Protein AF-A0A1Q5A1C8-F1 (afdb_monomer)

Sequence (62 aa):
MKRVTELVQAAGYPDSVDTIRRRVDSGEFGARGRDWYRSETGYRYVAPAAVEEFIRKRREAQ

Secondary structure (DSSP, 8-state):
-HHHHHHHHHTT----HHHHHHHHHTTTT--BTTTEEE-TTS-EEE-HHHHHHHHHHHHHT-

pLDDT: mean 91.93, std 4.08, range [69.12, 95.94]

Solvent-accessible surface area (backbone atoms only — not comparable to full-atom values): 3625 Å² total; per-residue (Å²): 91,69,71,59,34,53,53,43,36,75,73,74,39,90,57,50,67,69,52,51,50,51,39,47,76,71,40,63,35,45,50,80,80,77,23,26,46,71,48,94,90,68,48,57,50,68,40,68,68,25,54,52,51,37,54,50,54,55,62,74,72,109

Radius of gyration: 10.9 Å; Cα contacts (8 Å, |Δi|>4): 62; chains: 1; bounding box: 31×19×26 Å

Foldseek 3Di:
DVVLCVLCVVLVHNDDPVRVVVCVVVQLLHDEPPQWHADPVGDIDGHPVSSVVSSVVVVVVD

Nearest PDB structures (foldseek):
  4u55-assembly2_c9  TM=4.778E-01  e=2.592E+00  Saccharomyces cerevisiae S288C
  6zj3-assembly1_SX  TM=4.380E-01  e=2.774E+00  Euglena gracilis
  4a0c-assembly2_B  TM=3.600E-01  e=6.724E+00  Homo sapiens
  6pxk-assembly2_L  TM=2.710E-01  e=7.198E+00  Escherichia coli
  6pxk-assembly2_H  TM=2.624E-01  e=8.830E+00  Escherichia coli

Structure (mmCIF, N/CA/C/O backbone):
data_AF-A0A1Q5A1C8-F1
#
_entry.id   AF-A0A1Q5A1C8-F1
#
loop_
_atom_site.group_PDB
_atom_site.id
_atom_site.type_symbol
_atom_site.label_atom_id
_atom_site.label_alt_id
_atom_site.label_comp_id
_atom_site.label_asym_id
_atom_site.label_entity_id
_atom_site.label_seq_id
_atom_site.pdbx_PDB_ins_code
_atom_site.Cartn_x
_atom_site.Cartn_y
_atom_site.Cartn_z
_atom_site.occupancy
_atom_site.B_iso_or_equiv
_atom_site.auth_seq_id
_atom_site.auth_comp_id
_atom_site.auth_asym_id
_atom_site.auth_atom_id
_atom_site.pdbx_PDB_model_num
ATOM 1 N N . MET A 1 1 ? 10.018 -2.645 2.109 1.00 80.44 1 MET A N 1
ATOM 2 C CA . MET A 1 1 ? 8.708 -2.859 2.770 1.00 80.44 1 MET A CA 1
ATOM 3 C C . MET A 1 1 ? 8.581 -2.263 4.168 1.00 80.44 1 MET A C 1
ATOM 5 O O . MET A 1 1 ? 7.494 -1.792 4.473 1.00 80.44 1 MET A O 1
ATOM 9 N N . LYS A 1 2 ? 9.648 -2.219 4.987 1.00 81.12 2 LYS A N 1
ATOM 10 C CA . LYS A 1 2 ? 9.612 -1.596 6.327 1.00 81.12 2 LYS A CA 1
ATOM 11 C C . LYS A 1 2 ? 9.035 -0.166 6.303 1.00 81.12 2 LYS A C 1
ATOM 13 O O . LYS A 1 2 ? 8.007 0.060 6.921 1.00 81.12 2 LYS A O 1
ATOM 18 N N . ARG A 1 3 ? 9.555 0.700 5.422 1.00 87.31 3 ARG A N 1
ATOM 19 C CA . ARG A 1 3 ? 9.063 2.079 5.224 1.00 87.31 3 ARG A CA 1
ATOM 20 C C . ARG A 1 3 ? 7.568 2.191 4.902 1.00 87.31 3 ARG A C 1
ATOM 22 O O . ARG A 1 3 ? 6.891 3.050 5.441 1.00 87.31 3 ARG A O 1
ATOM 29 N N . VAL A 1 4 ? 7.043 1.327 4.030 1.00 90.75 4 VAL A N 1
ATOM 30 C CA . VAL A 1 4 ? 5.606 1.327 3.682 1.00 90.75 4 VAL A CA 1
ATOM 31 C C . VAL A 1 4 ? 4.769 0.947 4.902 1.00 90.75 4 VAL A C 1
ATOM 33 O O . VAL A 1 4 ? 3.750 1.567 5.171 1.00 90.75 4 VAL A O 1
ATOM 36 N N . THR A 1 5 ? 5.234 -0.047 5.660 1.00 92.44 5 THR A N 1
ATOM 37 C CA . THR A 1 5 ? 4.558 -0.510 6.879 1.00 92.44 5 THR A CA 1
ATOM 38 C C . THR A 1 5 ? 4.546 0.591 7.941 1.00 92.44 5 THR A C 1
ATOM 40 O O . THR A 1 5 ? 3.500 0.855 8.516 1.00 92.44 5 THR A O 1
ATOM 43 N N . GLU A 1 6 ? 5.667 1.292 8.133 1.00 92.75 6 GLU A N 1
ATOM 44 C CA . GLU A 1 6 ? 5.778 2.431 9.056 1.00 92.75 6 GLU A CA 1
ATOM 45 C C . GLU A 1 6 ? 4.805 3.563 8.694 1.00 92.75 6 GLU A C 1
ATOM 47 O O . GLU A 1 6 ? 4.126 4.085 9.572 1.00 92.75 6 GLU A O 1
ATOM 52 N N . LEU A 1 7 ? 4.675 3.902 7.406 1.00 93.25 7 LEU A N 1
ATOM 53 C CA . LEU A 1 7 ? 3.740 4.936 6.943 1.00 93.25 7 LEU A CA 1
ATOM 54 C C . LEU A 1 7 ? 2.273 4.540 7.147 1.00 93.25 7 LEU A C 1
ATOM 56 O O . LEU A 1 7 ? 1.470 5.355 7.596 1.00 93.25 7 LEU A O 1
ATOM 60 N N . VAL A 1 8 ? 1.918 3.289 6.842 1.00 92.25 8 VAL A N 1
ATOM 61 C CA . VAL A 1 8 ? 0.549 2.789 7.039 1.00 92.25 8 VAL A CA 1
ATOM 62 C C . VAL A 1 8 ? 0.205 2.733 8.533 1.00 92.25 8 VAL A C 1
ATOM 64 O O . VAL A 1 8 ? -0.862 3.196 8.928 1.00 92.25 8 VAL A O 1
ATOM 67 N N . GLN A 1 9 ? 1.129 2.272 9.379 1.00 93.44 9 GLN A N 1
ATOM 68 C CA . GLN A 1 9 ? 0.949 2.264 10.835 1.00 93.44 9 GLN A CA 1
ATOM 69 C C . GLN A 1 9 ? 0.840 3.673 11.420 1.00 93.44 9 GLN A C 1
ATOM 71 O O . GLN A 1 9 ? -0.050 3.922 12.231 1.00 93.44 9 GLN A O 1
ATOM 76 N N . ALA A 1 10 ? 1.668 4.615 10.961 1.00 92.56 10 ALA A N 1
ATOM 77 C CA . ALA A 1 10 ? 1.577 6.019 11.358 1.00 92.56 10 ALA A CA 1
ATOM 78 C C . ALA A 1 10 ? 0.233 6.662 10.970 1.00 92.56 10 ALA A C 1
ATOM 80 O O . ALA A 1 10 ? -0.226 7.582 11.641 1.00 92.56 10 ALA A O 1
ATOM 81 N N . ALA A 1 11 ? -0.432 6.158 9.926 1.00 91.38 11 ALA A N 1
ATOM 82 C CA . ALA A 1 11 ? -1.772 6.587 9.535 1.00 91.38 11 ALA A CA 1
ATOM 83 C C . ALA A 1 11 ? -2.907 5.969 10.379 1.00 91.38 11 ALA A C 1
ATOM 85 O O . ALA A 1 11 ? -4.073 6.221 10.079 1.00 91.38 11 ALA A O 1
ATOM 86 N N . GLY A 1 12 ? -2.585 5.193 11.422 1.00 92.94 12 GLY A N 1
ATOM 87 C CA . GLY A 1 12 ? -3.554 4.569 12.332 1.00 92.94 12 GLY A CA 1
ATOM 88 C C . GLY A 1 12 ? -3.973 3.153 11.933 1.00 92.94 12 GLY A C 1
ATOM 89 O O . GLY A 1 12 ? -4.923 2.610 12.492 1.00 92.94 12 GLY A O 1
ATOM 90 N N . TYR A 1 13 ? -3.280 2.539 10.973 1.00 91.69 13 TYR A N 1
ATOM 91 C CA . TYR A 1 13 ? -3.622 1.226 10.438 1.00 91.69 13 TYR A CA 1
ATOM 92 C C . TYR A 1 13 ? -2.590 0.168 10.866 1.00 91.69 13 TYR A C 1
ATOM 94 O O . TYR A 1 13 ? -1.485 0.148 10.318 1.00 91.69 13 TYR A O 1
ATOM 102 N N . PRO A 1 14 ? -2.910 -0.726 11.826 1.00 91.69 14 PRO A N 1
ATOM 103 C CA . PRO A 1 14 ? -1.954 -1.657 12.435 1.00 91.69 14 PRO A CA 1
ATOM 104 C C . PRO A 1 14 ? -1.650 -2.874 11.540 1.00 91.69 14 PRO A C 1
ATOM 106 O O . PRO A 1 14 ? -1.712 -4.028 11.963 1.00 91.69 14 PRO A O 1
ATOM 109 N N . ASP A 1 15 ? -1.337 -2.637 10.270 1.00 92.19 15 ASP A N 1
ATOM 110 C CA . ASP A 1 15 ? -1.022 -3.685 9.312 1.00 92.19 15 ASP A CA 1
ATOM 111 C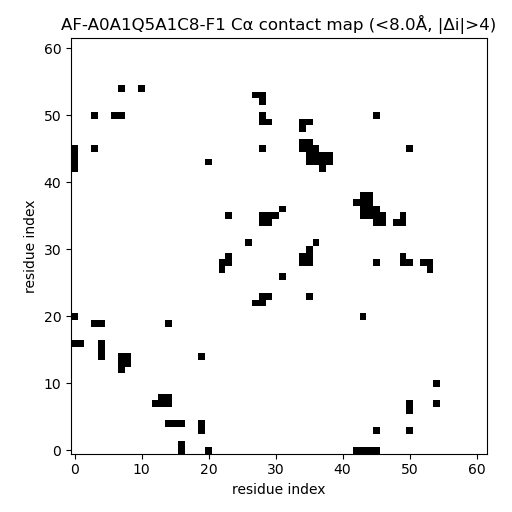 C . ASP A 1 15 ? 0.395 -4.219 9.527 1.00 92.19 15 ASP A C 1
ATOM 113 O O . ASP A 1 15 ? 1.365 -3.469 9.674 1.00 92.19 15 ASP A O 1
ATOM 117 N N . SER A 1 16 ? 0.524 -5.545 9.512 1.00 93.44 16 SER A N 1
ATOM 118 C CA . SER A 1 16 ? 1.816 -6.224 9.516 1.00 93.44 16 SER A CA 1
ATOM 119 C C . SER A 1 16 ? 2.458 -6.195 8.125 1.00 93.44 16 SER A C 1
ATOM 121 O O . SER A 1 16 ? 1.786 -6.014 7.107 1.00 93.44 16 SER A O 1
ATOM 123 N N . VAL A 1 17 ? 3.769 -6.446 8.058 1.00 91.75 17 VAL A N 1
ATOM 124 C CA . VAL A 1 17 ? 4.506 -6.517 6.783 1.00 91.75 17 VAL A CA 1
ATOM 125 C C . VAL A 1 17 ? 3.879 -7.538 5.824 1.00 91.75 17 VAL A C 1
ATOM 127 O O . VAL A 1 17 ? 3.781 -7.269 4.627 1.00 91.75 17 VAL A O 1
ATOM 130 N N . ASP A 1 18 ? 3.438 -8.694 6.325 1.00 92.19 18 ASP A N 1
ATOM 131 C CA . ASP A 1 18 ? 2.810 -9.730 5.499 1.00 92.19 18 ASP A CA 1
ATOM 132 C C . ASP A 1 18 ? 1.421 -9.338 5.004 1.00 92.19 18 ASP A C 1
ATOM 134 O O . ASP A 1 18 ? 1.071 -9.664 3.868 1.00 92.19 18 ASP A O 1
ATOM 138 N N . THR A 1 19 ? 0.657 -8.582 5.794 1.00 94.25 19 THR A N 1
ATOM 139 C CA . THR A 1 19 ? -0.594 -7.986 5.318 1.00 94.25 19 THR A CA 1
ATOM 140 C C . THR A 1 19 ? -0.310 -6.995 4.195 1.00 94.25 19 THR A C 1
ATOM 142 O O . THR A 1 19 ? -0.878 -7.132 3.116 1.00 94.25 19 THR A O 1
ATOM 145 N N . ILE A 1 20 ? 0.632 -6.063 4.379 1.00 93.38 20 ILE A N 1
ATOM 146 C CA . ILE A 1 20 ? 1.005 -5.095 3.334 1.00 93.38 20 ILE A CA 1
ATOM 147 C C . ILE A 1 20 ? 1.471 -5.803 2.056 1.00 93.38 20 ILE A C 1
ATOM 149 O O . ILE A 1 20 ? 1.079 -5.409 0.962 1.00 93.38 20 ILE A O 1
ATOM 153 N N . ARG A 1 21 ? 2.255 -6.884 2.165 1.00 92.75 21 ARG A N 1
ATOM 154 C CA . ARG A 1 21 ? 2.656 -7.695 1.002 1.00 92.75 21 ARG A CA 1
ATOM 155 C C . ARG A 1 21 ? 1.451 -8.260 0.256 1.00 92.75 21 ARG A C 1
ATOM 157 O O . ARG A 1 21 ? 1.381 -8.081 -0.954 1.00 92.75 21 ARG A O 1
ATOM 164 N N . ARG A 1 22 ? 0.504 -8.880 0.969 1.00 93.69 22 ARG A N 1
ATOM 165 C CA . ARG A 1 22 ? -0.721 -9.421 0.360 1.00 93.69 22 ARG A CA 1
ATOM 166 C C . ARG A 1 22 ? -1.538 -8.336 -0.331 1.00 93.69 22 ARG A C 1
ATOM 168 O O . ARG A 1 22 ? -1.977 -8.559 -1.448 1.00 93.69 22 ARG A O 1
ATOM 175 N N . ARG A 1 23 ? -1.679 -7.164 0.292 1.00 93.69 23 ARG A N 1
ATOM 176 C CA . ARG A 1 23 ? -2.406 -6.017 -0.275 1.00 93.69 23 ARG A CA 1
ATOM 177 C C . ARG A 1 23 ? -1.745 -5.458 -1.538 1.00 93.69 23 ARG A C 1
ATOM 179 O O . ARG A 1 23 ? -2.418 -5.057 -2.482 1.00 93.69 23 ARG A O 1
ATOM 186 N N . VAL A 1 24 ? -0.412 -5.431 -1.570 1.00 94.00 24 VAL A N 1
ATOM 187 C CA . VAL A 1 24 ? 0.343 -5.055 -2.774 1.00 94.00 24 VAL A CA 1
ATOM 188 C C . VAL A 1 24 ? 0.118 -6.083 -3.881 1.00 94.00 24 VAL A C 1
ATOM 190 O O . VAL A 1 24 ? -0.191 -5.706 -5.007 1.00 94.00 24 VAL A O 1
ATOM 193 N N . ASP A 1 25 ? 0.211 -7.374 -3.554 1.00 92.19 25 ASP A N 1
ATOM 194 C CA . ASP A 1 25 ? -0.008 -8.453 -4.521 1.00 92.19 25 ASP A CA 1
ATOM 195 C C . ASP A 1 25 ? -1.466 -8.517 -5.016 1.00 92.19 25 ASP A C 1
ATOM 197 O O . ASP A 1 25 ? -1.698 -8.890 -6.163 1.00 92.19 25 ASP A O 1
ATOM 201 N N . SER A 1 26 ? -2.442 -8.109 -4.198 1.00 93.06 26 SER A N 1
ATOM 202 C CA . SER A 1 26 ? -3.857 -8.014 -4.581 1.00 93.06 26 SER A CA 1
ATOM 203 C C . SER A 1 26 ? -4.215 -6.724 -5.328 1.00 93.06 26 SER A C 1
ATOM 205 O O . SER A 1 26 ? -5.373 -6.546 -5.697 1.00 93.06 26 SER A O 1
ATOM 207 N N . GLY A 1 27 ? -3.255 -5.819 -5.548 1.00 92.75 27 GLY A N 1
ATOM 208 C CA . GLY A 1 27 ? -3.458 -4.585 -6.315 1.00 92.75 27 GLY A CA 1
ATOM 209 C C . GLY A 1 27 ? -4.072 -3.417 -5.537 1.00 92.75 27 GLY A C 1
ATOM 210 O O . GLY A 1 27 ? -4.443 -2.414 -6.143 1.00 92.75 27 GLY A O 1
ATOM 211 N N . GLU A 1 28 ? -4.151 -3.482 -4.204 1.00 93.25 28 GLU A N 1
ATOM 212 C CA . GLU A 1 28 ? -4.701 -2.372 -3.406 1.00 93.25 28 GLU A CA 1
ATOM 213 C C . GLU A 1 28 ? -3.800 -1.128 -3.411 1.00 93.25 28 GLU A C 1
ATOM 215 O O . GLU A 1 28 ? -4.281 -0.007 -3.261 1.00 93.25 28 GLU A O 1
ATOM 220 N N . PHE A 1 29 ? -2.498 -1.315 -3.639 1.00 93.81 29 PHE A N 1
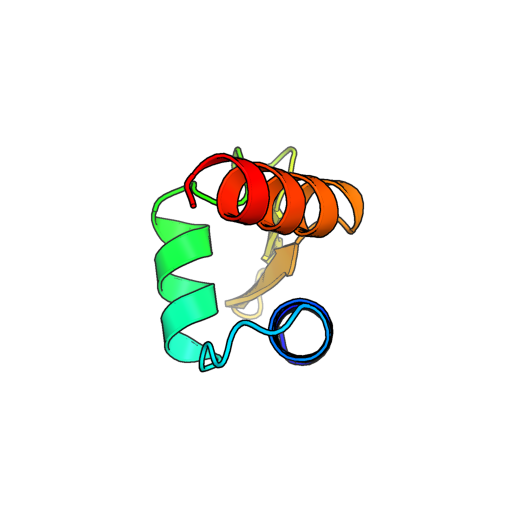ATOM 221 C CA . PHE A 1 29 ? -1.523 -0.236 -3.828 1.00 93.81 29 PHE A CA 1
ATOM 222 C C . PHE A 1 29 ? -1.373 0.168 -5.305 1.00 93.81 29 PHE A C 1
ATOM 224 O O . PHE A 1 29 ? -0.363 0.750 -5.679 1.00 93.81 29 PHE A O 1
ATOM 231 N N . GLY A 1 30 ? -2.338 -0.166 -6.164 1.00 93.44 30 GLY A N 1
ATOM 232 C CA . GLY A 1 30 ? -2.295 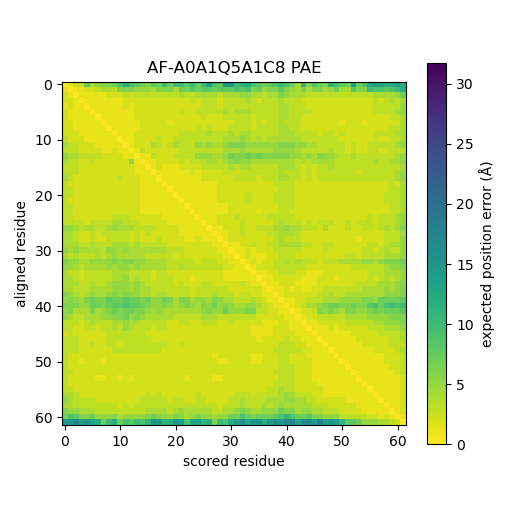0.147 -7.592 1.00 93.44 30 GLY A CA 1
ATOM 233 C C . GLY A 1 30 ? -1.609 -0.921 -8.450 1.00 93.44 30 GLY A C 1
ATOM 234 O O . GLY A 1 30 ? -1.462 -2.084 -8.062 1.00 93.44 30 GLY A O 1
ATOM 235 N N . ALA A 1 31 ? -1.224 -0.531 -9.664 1.00 93.81 31 ALA A N 1
ATOM 236 C CA . ALA A 1 31 ? -0.768 -1.439 -10.706 1.00 93.81 31 ALA A CA 1
ATOM 237 C C . ALA A 1 31 ? 0.739 -1.728 -10.630 1.00 93.81 31 ALA A C 1
ATOM 239 O O . ALA A 1 31 ? 1.571 -0.832 -10.448 1.00 93.81 31 ALA A O 1
ATOM 240 N N . ARG A 1 32 ? 1.110 -2.994 -10.865 1.00 93.38 32 ARG A N 1
ATOM 241 C CA . ARG A 1 32 ? 2.515 -3.398 -11.004 1.00 93.38 32 ARG A CA 1
ATOM 242 C C . ARG A 1 32 ? 3.150 -2.702 -12.213 1.00 93.38 32 ARG A C 1
ATOM 244 O O . ARG A 1 32 ? 2.571 -2.678 -13.291 1.00 93.38 32 ARG A O 1
ATOM 251 N N . GLY A 1 33 ? 4.358 -2.174 -12.038 1.00 91.44 33 GLY A N 1
ATOM 252 C CA . GLY A 1 33 ? 5.108 -1.420 -13.046 1.00 91.44 33 GLY A CA 1
ATOM 253 C C . GLY A 1 33 ? 4.829 0.085 -13.039 1.00 91.44 33 GLY A C 1
ATOM 254 O O . GLY A 1 33 ? 5.658 0.839 -13.535 1.00 91.44 33 GLY A O 1
ATOM 255 N N . ARG A 1 34 ? 3.717 0.529 -12.434 1.00 92.62 34 ARG A N 1
ATOM 256 C CA . ARG A 1 34 ? 3.374 1.949 -12.264 1.00 92.62 34 ARG A CA 1
ATOM 257 C C . ARG A 1 34 ? 3.524 2.389 -10.812 1.00 92.62 34 ARG A C 1
ATOM 259 O O . ARG A 1 34 ? 4.306 3.281 -10.507 1.00 92.62 34 ARG A O 1
ATOM 266 N N . ASP A 1 35 ? 2.781 1.734 -9.929 1.00 94.88 35 ASP A N 1
ATOM 267 C CA . ASP A 1 35 ? 2.620 2.130 -8.530 1.00 94.88 35 ASP A CA 1
ATOM 268 C C . ASP A 1 35 ? 3.515 1.308 -7.600 1.00 94.88 35 ASP A C 1
ATOM 270 O O . ASP A 1 35 ? 3.908 1.747 -6.518 1.00 94.88 35 ASP A O 1
ATOM 274 N N . TRP A 1 36 ? 3.896 0.111 -8.041 1.00 95.06 36 TRP A N 1
ATOM 275 C CA . TRP A 1 36 ? 4.871 -0.7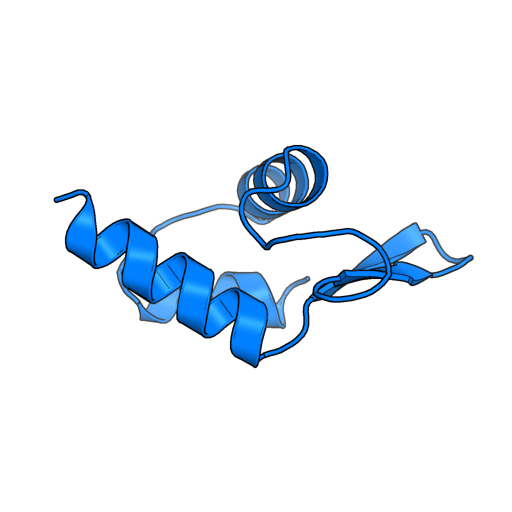18 -7.354 1.00 95.06 36 TRP A CA 1
ATOM 276 C C . TRP A 1 36 ? 5.609 -1.646 -8.318 1.00 95.06 36 TRP A C 1
ATOM 278 O O . TRP A 1 36 ? 5.108 -1.997 -9.384 1.00 95.06 36 TRP A O 1
ATOM 288 N N . TYR A 1 37 ? 6.802 -2.092 -7.938 1.00 93.62 37 TYR A N 1
ATOM 289 C CA . TYR A 1 37 ? 7.560 -3.098 -8.677 1.00 93.62 37 TYR A CA 1
ATOM 290 C C . TYR A 1 37 ? 8.229 -4.099 -7.736 1.00 93.62 37 TYR A C 1
ATOM 292 O O . TYR A 1 37 ? 8.429 -3.850 -6.543 1.00 93.62 37 TYR A O 1
ATOM 300 N N . ARG A 1 38 ? 8.565 -5.266 -8.290 1.00 93.19 38 ARG A N 1
ATOM 3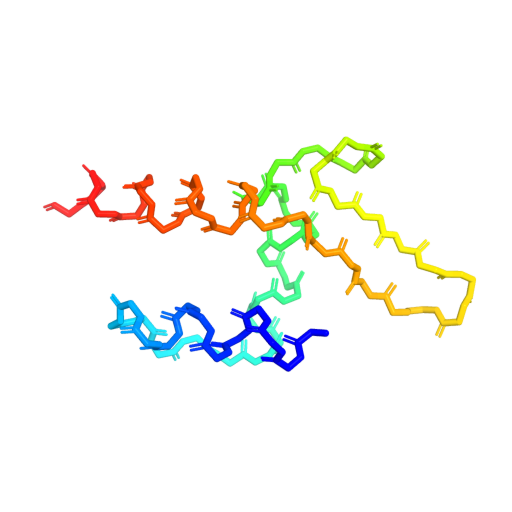01 C CA . ARG A 1 38 ? 9.335 -6.310 -7.612 1.00 93.19 38 ARG A CA 1
ATOM 302 C C . ARG A 1 38 ? 10.749 -6.308 -8.180 1.00 93.19 38 ARG A C 1
ATOM 304 O O . ARG A 1 38 ? 10.891 -6.424 -9.393 1.00 93.19 38 ARG A O 1
ATOM 311 N N . SER A 1 39 ? 11.761 -6.170 -7.329 1.00 90.38 39 SER A N 1
ATOM 312 C CA . SER A 1 39 ? 13.156 -6.332 -7.742 1.00 90.38 39 SER A CA 1
ATOM 313 C C . SER A 1 39 ? 13.476 -7.796 -8.024 1.00 90.38 39 SER A C 1
ATOM 315 O O . SER A 1 39 ? 12.796 -8.703 -7.537 1.00 90.38 39 SER A O 1
ATOM 317 N N . GLU A 1 40 ? 14.566 -8.024 -8.748 1.00 91.50 40 GLU A N 1
ATOM 318 C CA . GLU A 1 40 ? 15.107 -9.364 -9.008 1.00 91.50 40 GLU A CA 1
ATOM 319 C C . GLU A 1 40 ? 15.435 -10.111 -7.707 1.00 91.50 40 GLU A C 1
ATOM 321 O O . GLU A 1 40 ? 15.181 -11.303 -7.577 1.00 91.50 40 GLU A O 1
ATOM 326 N N . THR A 1 41 ? 15.874 -9.379 -6.682 1.00 89.56 41 THR A N 1
ATOM 327 C CA . THR A 1 41 ? 16.137 -9.880 -5.323 1.00 89.56 41 THR A CA 1
ATOM 328 C C . THR A 1 41 ? 14.872 -10.179 -4.504 1.00 89.56 41 THR A C 1
ATOM 330 O O . THR A 1 41 ? 14.957 -10.571 -3.343 1.00 89.56 41 THR A O 1
ATOM 333 N N . GLY A 1 42 ? 13.677 -9.990 -5.072 1.00 86.81 42 GLY A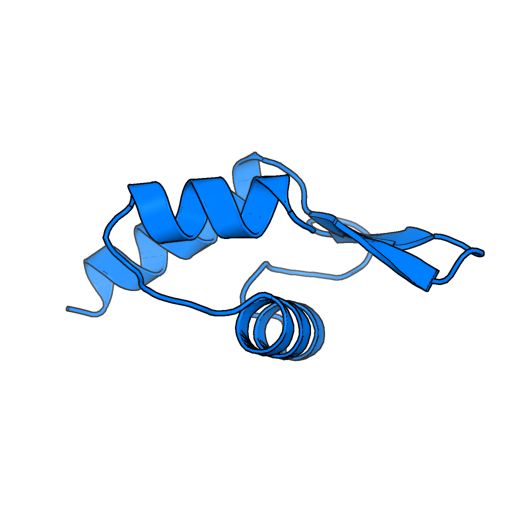 N 1
ATOM 334 C CA . GLY A 1 42 ? 12.400 -10.327 -4.442 1.00 86.81 42 GLY A CA 1
ATOM 335 C C . GLY A 1 42 ? 11.805 -9.244 -3.535 1.00 86.81 42 GLY A C 1
ATOM 336 O O . GLY A 1 42 ? 10.728 -9.457 -2.967 1.00 86.81 42 GLY A O 1
ATOM 337 N N . TYR A 1 43 ? 12.439 -8.074 -3.425 1.00 88.19 43 TYR A N 1
ATOM 338 C CA . TYR A 1 43 ? 11.892 -6.944 -2.676 1.00 88.19 43 TYR A CA 1
ATOM 339 C C . TYR A 1 43 ? 10.766 -6.272 -3.456 1.00 88.19 43 TYR A C 1
ATOM 341 O O . TYR A 1 43 ? 10.804 -6.162 -4.677 1.00 88.19 43 TYR A O 1
ATOM 349 N N . ARG A 1 44 ? 9.751 -5.799 -2.732 1.00 90.25 44 ARG A N 1
ATOM 350 C CA . ARG A 1 44 ? 8.681 -4.965 -3.286 1.00 90.25 44 ARG A CA 1
ATOM 351 C C . ARG A 1 44 ? 8.948 -3.511 -2.929 1.00 90.25 44 ARG A C 1
ATOM 353 O O . ARG A 1 44 ? 9.157 -3.187 -1.752 1.00 90.25 44 ARG A O 1
ATOM 360 N N . TYR A 1 45 ? 8.917 -2.673 -3.949 1.00 92.50 45 TYR A N 1
ATOM 361 C CA . TYR A 1 45 ? 9.040 -1.229 -3.858 1.00 92.50 45 TYR A CA 1
ATOM 362 C C . TYR A 1 45 ? 7.706 -0.630 -4.264 1.00 92.50 45 TYR A C 1
ATOM 364 O O . TYR A 1 45 ? 7.209 -0.929 -5.344 1.00 92.50 45 TYR A O 1
ATOM 372 N N . VAL A 1 46 ? 7.130 0.178 -3.384 1.00 94.88 46 VAL A N 1
ATOM 373 C CA . VAL A 1 46 ? 5.858 0.865 -3.608 1.00 94.88 46 VAL A CA 1
ATOM 374 C C . VAL A 1 46 ? 6.167 2.352 -3.695 1.00 94.88 46 VAL A C 1
ATOM 376 O O . VAL A 1 46 ? 6.923 2.868 -2.866 1.00 94.88 46 VAL A O 1
ATOM 379 N N . ALA A 1 47 ? 5.633 3.018 -4.712 1.00 94.31 47 ALA A N 1
ATOM 380 C CA . ALA A 1 47 ? 5.787 4.450 -4.890 1.00 94.31 47 ALA A CA 1
ATOM 381 C C . ALA A 1 47 ? 5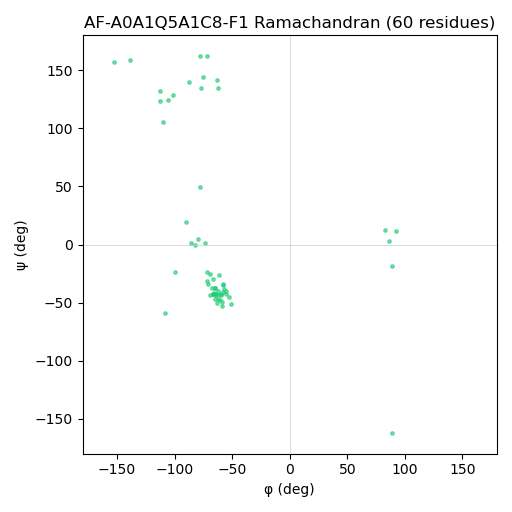.128 5.196 -3.716 1.00 94.31 47 ALA A C 1
ATOM 383 O O . ALA A 1 47 ? 4.053 4.788 -3.274 1.00 94.31 47 ALA A O 1
ATOM 384 N N . PRO A 1 48 ? 5.716 6.299 -3.218 1.00 93.31 48 PRO A N 1
ATOM 385 C CA . PRO A 1 48 ? 5.123 7.079 -2.130 1.00 93.31 48 PRO A CA 1
ATOM 386 C C . PRO A 1 48 ? 3.670 7.489 -2.408 1.00 93.31 48 PRO A C 1
ATOM 388 O O . PRO A 1 48 ? 2.806 7.222 -1.578 1.00 93.31 48 PRO A O 1
ATOM 391 N N . ALA A 1 49 ? 3.389 7.981 -3.620 1.00 94.12 49 ALA A N 1
ATOM 392 C CA . ALA A 1 49 ? 2.045 8.370 -4.049 1.00 94.12 49 ALA A CA 1
ATOM 393 C C . ALA A 1 49 ? 1.027 7.219 -3.958 1.00 94.12 49 ALA A C 1
ATOM 395 O O . ALA A 1 49 ? -0.124 7.428 -3.598 1.00 94.12 49 ALA A O 1
ATOM 396 N N . ALA A 1 50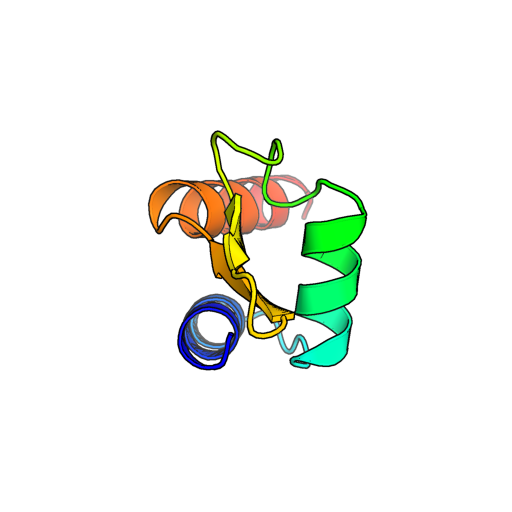 ? 1.451 5.982 -4.224 1.00 95.94 50 ALA A N 1
ATOM 397 C CA . ALA A 1 50 ? 0.586 4.813 -4.113 1.00 95.94 50 ALA A CA 1
ATOM 398 C C . ALA A 1 50 ? 0.270 4.451 -2.653 1.00 95.94 50 ALA A C 1
ATOM 400 O O . ALA A 1 50 ? -0.818 3.962 -2.353 1.00 95.94 50 ALA A O 1
ATOM 401 N N . VAL A 1 51 ? 1.204 4.713 -1.733 1.00 95.06 51 VAL A N 1
ATOM 402 C CA . VAL A 1 51 ? 0.972 4.569 -0.288 1.00 95.06 51 VAL A CA 1
ATOM 403 C C . VAL A 1 51 ? 0.000 5.641 0.206 1.00 95.06 51 VAL A C 1
ATOM 405 O O . VAL A 1 51 ? -0.916 5.327 0.963 1.00 95.06 51 VAL A O 1
ATOM 408 N N . GLU A 1 52 ? 0.168 6.885 -0.240 1.00 94.94 52 GLU A N 1
ATOM 409 C CA . GLU A 1 52 ? -0.731 7.996 0.091 1.00 94.94 52 GLU A CA 1
ATOM 410 C C . GLU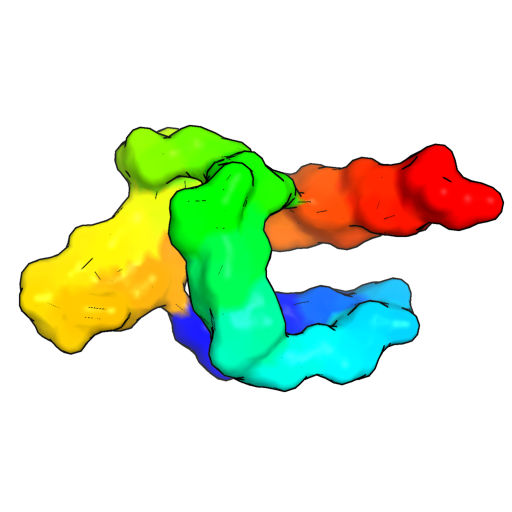 A 1 52 ? -2.150 7.743 -0.430 1.00 94.94 52 GLU A C 1
ATOM 412 O O . GLU A 1 52 ? -3.109 7.845 0.333 1.00 94.94 52 GLU A O 1
ATOM 417 N N . GLU A 1 53 ? -2.285 7.313 -1.687 1.00 95.44 53 GLU A N 1
ATOM 418 C CA . GLU A 1 53 ? -3.571 6.942 -2.283 1.00 95.44 53 GLU A CA 1
ATOM 419 C C . GLU A 1 53 ? -4.226 5.761 -1.560 1.00 95.44 53 GLU A C 1
ATOM 421 O O . GLU A 1 53 ? -5.435 5.773 -1.329 1.00 95.44 53 GLU A O 1
ATOM 426 N N . PHE A 1 54 ? -3.449 4.752 -1.156 1.00 94.81 54 PHE A N 1
ATOM 427 C CA . PHE A 1 54 ? -3.952 3.641 -0.347 1.00 94.81 54 PHE A CA 1
ATOM 428 C C . PHE A 1 54 ? -4.516 4.121 0.998 1.00 94.81 54 PHE A C 1
ATOM 430 O O . PHE A 1 54 ? -5.623 3.742 1.384 1.00 94.81 54 PHE A O 1
ATOM 437 N N . ILE A 1 55 ? -3.771 4.977 1.705 1.00 94.69 55 ILE A N 1
ATOM 438 C CA . ILE A 1 55 ? -4.197 5.558 2.984 1.00 94.69 55 ILE A CA 1
ATOM 439 C C . ILE A 1 55 ? -5.453 6.415 2.787 1.00 94.69 55 ILE A C 1
ATOM 441 O O . ILE A 1 55 ? -6.390 6.302 3.577 1.00 94.69 55 ILE A O 1
ATOM 445 N N . ARG A 1 56 ? -5.503 7.235 1.730 1.00 94.81 56 ARG A N 1
ATOM 446 C CA . ARG A 1 56 ? -6.662 8.070 1.391 1.00 94.81 56 ARG A CA 1
ATOM 447 C C . ARG A 1 56 ? -7.913 7.223 1.167 1.00 94.81 56 ARG A C 1
ATOM 449 O O . ARG A 1 56 ? -8.899 7.425 1.869 1.00 94.81 56 ARG A O 1
ATOM 456 N N . LYS A 1 57 ? -7.837 6.213 0.294 1.00 93.38 57 LYS A N 1
ATOM 457 C CA . LYS A 1 57 ? -8.953 5.293 0.011 1.00 93.38 57 LYS A CA 1
ATOM 458 C C . LYS A 1 57 ? -9.454 4.579 1.260 1.00 93.38 57 LYS A C 1
ATOM 460 O O . LYS A 1 57 ? -10.651 4.390 1.430 1.00 93.38 57 LYS A O 1
ATOM 465 N N . ARG A 1 58 ? -8.546 4.189 2.159 1.00 92.06 58 ARG A N 1
ATOM 466 C CA . ARG A 1 58 ? -8.929 3.583 3.439 1.00 92.06 58 ARG A CA 1
ATOM 467 C C . ARG A 1 58 ? -9.684 4.524 4.361 1.00 92.06 58 ARG A C 1
ATOM 469 O O . ARG A 1 58 ? -10.556 4.054 5.082 1.00 92.06 58 ARG A O 1
ATOM 476 N N . ARG A 1 59 ? -9.315 5.805 4.387 1.00 92.44 59 ARG A N 1
ATOM 477 C CA . ARG A 1 59 ? -10.025 6.819 5.176 1.00 92.44 59 ARG A CA 1
ATOM 478 C C . ARG A 1 59 ? -11.420 7.069 4.618 1.00 92.44 59 ARG A C 1
ATOM 480 O O . ARG A 1 59 ? -12.338 7.240 5.398 1.00 92.44 59 ARG A O 1
ATOM 487 N N . GLU A 1 60 ? -11.566 7.056 3.296 1.00 92.56 60 GLU A N 1
ATOM 488 C CA . GLU A 1 60 ? -12.855 7.232 2.609 1.00 92.56 60 GLU A CA 1
ATOM 489 C C . GLU A 1 60 ? -13.792 6.020 2.755 1.00 92.56 60 GLU A C 1
ATOM 491 O O . GLU A 1 60 ? -15.000 6.160 2.606 1.00 92.56 60 GLU A O 1
ATOM 496 N N . ALA A 1 61 ? -13.246 4.830 3.020 1.00 87.00 61 ALA A N 1
ATOM 497 C CA . ALA A 1 61 ? -14.016 3.601 3.213 1.00 87.00 61 ALA A CA 1
ATOM 498 C C . ALA A 1 61 ? -14.516 3.385 4.660 1.00 87.00 61 ALA A C 1
ATOM 500 O O . ALA A 1 61 ? -15.115 2.342 4.930 1.00 87.00 61 ALA A O 1
ATOM 501 N N . GLN A 1 62 ? -14.231 4.315 5.581 1.00 69.12 62 GLN A N 1
ATOM 502 C CA . GLN A 1 62 ? -14.767 4.341 6.951 1.00 69.12 62 GLN A CA 1
ATOM 503 C C . GLN A 1 62 ? -15.962 5.285 7.043 1.00 69.12 62 GLN A C 1
ATOM 505 O O . GLN A 1 62 ? -16.897 4.934 7.794 1.00 69.12 62 GLN A O 1
#

Mean predicted aligned error: 2.93 Å